Protein AF-A0A314ZLQ5-F1 (afdb_monomer_lite)

Organism: NCBI:txid2094558

Radius of gyration: 13.13 Å; chains: 1; bounding box: 38×25×34 Å

pLDDT: mean 78.28, std 17.34, range [30.94, 97.19]

Structure (mmCIF, N/CA/C/O backbone):
data_AF-A0A314ZLQ5-F1
#
_entry.id   AF-A0A314ZLQ5-F1
#
loop_
_atom_site.group_PDB
_atom_site.id
_atom_site.type_symbol
_atom_site.label_atom_id
_atom_site.label_alt_id
_atom_site.label_comp_id
_atom_site.label_asym_id
_atom_site.label_entity_id
_atom_site.label_seq_id
_atom_site.pdbx_PDB_ins_code
_atom_site.Cartn_x
_atom_site.Cartn_y
_atom_site.Cartn_z
_atom_site.occupancy
_atom_site.B_iso_or_equiv
_atom_site.auth_seq_id
_atom_site.auth_comp_id
_atom_site.auth_asym_id
_atom_site.auth_atom_id
_atom_site.pdbx_PDB_model_num
ATOM 1 N N . MET A 1 1 ? 21.097 7.276 -11.846 1.00 30.94 1 MET A N 1
ATOM 2 C CA . MET A 1 1 ? 20.091 7.769 -12.810 1.00 30.94 1 MET A CA 1
ATOM 3 C C . MET A 1 1 ? 18.745 7.366 -12.241 1.00 30.94 1 MET A C 1
ATOM 5 O O . MET A 1 1 ? 18.576 6.182 -11.985 1.00 30.94 1 MET A O 1
ATOM 9 N N . ALA A 1 2 ? 17.873 8.321 -11.910 1.00 40.72 2 ALA A N 1
ATOM 10 C CA . ALA A 1 2 ? 16.553 8.011 -11.366 1.00 40.72 2 ALA A CA 1
ATOM 11 C C . ALA A 1 2 ? 15.732 7.344 -12.476 1.00 40.72 2 ALA A C 1
ATOM 13 O O . ALA A 1 2 ? 15.427 7.969 -13.489 1.00 40.72 2 ALA A O 1
ATOM 14 N N . GLN A 1 3 ? 15.478 6.047 -12.340 1.00 50.12 3 GLN A N 1
ATOM 15 C CA . GLN A 1 3 ? 14.542 5.353 -13.209 1.00 50.12 3 GLN A CA 1
ATOM 16 C C . GLN A 1 3 ? 13.153 5.780 -12.720 1.00 50.12 3 GLN A C 1
ATOM 18 O O . GLN A 1 3 ? 12.811 5.508 -11.569 1.00 50.12 3 GLN A O 1
ATOM 23 N N . ASN A 1 4 ? 12.422 6.544 -13.543 1.00 62.41 4 ASN A N 1
ATOM 24 C CA . ASN A 1 4 ? 11.069 7.049 -13.263 1.00 62.41 4 ASN A CA 1
ATOM 25 C C . ASN A 1 4 ? 10.066 5.881 -13.225 1.00 62.41 4 ASN A C 1
ATOM 27 O O . ASN A 1 4 ? 9.204 5.770 -14.095 1.00 62.41 4 ASN A O 1
ATOM 31 N N . ALA A 1 5 ? 10.225 4.971 -12.269 1.00 69.19 5 ALA A N 1
ATOM 32 C CA . ALA A 1 5 ? 9.278 3.902 -12.031 1.00 69.19 5 ALA A CA 1
ATOM 33 C C . ALA A 1 5 ? 8.024 4.501 -11.388 1.00 69.19 5 ALA A C 1
ATOM 35 O O . ALA A 1 5 ? 8.118 5.242 -10.404 1.00 69.19 5 ALA A O 1
ATOM 36 N N . ALA A 1 6 ? 6.867 4.213 -11.973 1.00 80.56 6 ALA A N 1
ATOM 37 C CA . ALA A 1 6 ? 5.580 4.699 -11.507 1.00 80.56 6 ALA A CA 1
ATOM 38 C C . ALA A 1 6 ? 4.795 3.552 -10.875 1.00 80.56 6 ALA A C 1
ATOM 40 O O . ALA A 1 6 ? 4.846 2.418 -11.345 1.00 80.56 6 ALA A O 1
ATOM 41 N N . THR A 1 7 ? 4.045 3.848 -9.821 1.00 85.06 7 THR A N 1
ATOM 42 C CA . THR A 1 7 ? 3.072 2.898 -9.275 1.00 85.06 7 THR A CA 1
ATOM 43 C C . THR A 1 7 ? 2.029 2.556 -10.321 1.00 85.06 7 THR A C 1
ATOM 45 O O . THR A 1 7 ? 1.614 3.444 -11.073 1.00 85.06 7 THR A O 1
ATOM 48 N N . ASP A 1 8 ? 1.584 1.299 -10.345 1.00 88.06 8 ASP A N 1
ATOM 49 C CA . ASP A 1 8 ? 0.447 0.908 -11.172 1.00 88.06 8 ASP A CA 1
ATOM 50 C C . ASP A 1 8 ? -0.726 1.891 -10.960 1.00 88.06 8 ASP A C 1
ATOM 52 O O . ASP A 1 8 ? -1.129 2.137 -9.816 1.00 88.06 8 ASP A O 1
ATOM 56 N N . PRO A 1 9 ? -1.280 2.490 -12.033 1.00 88.62 9 PRO A N 1
ATOM 57 C CA . PRO A 1 9 ? -2.315 3.513 -11.904 1.00 88.62 9 PRO A CA 1
ATOM 58 C C . PRO A 1 9 ? -3.580 3.036 -11.179 1.00 88.62 9 PRO A C 1
ATOM 60 O O . PRO A 1 9 ? -4.251 3.837 -10.518 1.00 88.62 9 PRO A O 1
ATOM 63 N N . SER A 1 10 ? -3.914 1.748 -11.288 1.00 92.62 10 SER A N 1
ATOM 64 C CA . SER A 1 10 ? -5.076 1.156 -10.622 1.00 92.62 10 SER A CA 1
ATOM 65 C C . SER A 1 10 ? -4.821 1.045 -9.124 1.00 92.62 10 SER A C 1
ATOM 67 O O . SER A 1 10 ? -5.680 1.426 -8.330 1.00 92.62 10 SER A O 1
ATOM 69 N N . GLU A 1 11 ? -3.624 0.599 -8.740 1.00 91.62 11 GLU A N 1
ATOM 70 C CA . GLU A 1 11 ? -3.209 0.513 -7.338 1.00 91.62 11 GLU A CA 1
ATOM 71 C C . GLU A 1 11 ? -3.109 1.895 -6.687 1.00 91.62 11 GLU A C 1
ATOM 73 O O . GLU A 1 11 ? -3.624 2.104 -5.588 1.00 91.62 11 GLU A O 1
ATOM 78 N N . ALA A 1 12 ? -2.535 2.869 -7.398 1.00 88.12 12 ALA A N 1
ATOM 79 C CA . ALA A 1 12 ? -2.471 4.261 -6.963 1.00 88.12 12 ALA A CA 1
ATOM 80 C C . ALA A 1 12 ? -3.871 4.845 -6.704 1.00 88.12 12 ALA A C 1
ATOM 82 O O . ALA A 1 12 ? -4.130 5.433 -5.652 1.00 88.12 12 ALA A O 1
ATOM 83 N N . THR A 1 13 ? -4.796 4.649 -7.647 1.00 89.12 13 THR A N 1
ATOM 84 C CA . THR A 1 13 ? -6.179 5.137 -7.529 1.00 89.12 13 THR A CA 1
ATOM 85 C C . THR A 1 13 ? -6.916 4.458 -6.375 1.00 89.12 13 THR A C 1
ATOM 87 O O . THR A 1 13 ? -7.612 5.121 -5.602 1.00 89.12 13 THR A O 1
ATOM 90 N N . ALA A 1 14 ? -6.742 3.144 -6.227 1.00 92.81 14 ALA A N 1
ATOM 91 C CA . ALA A 1 14 ? -7.343 2.368 -5.153 1.00 92.81 14 ALA A CA 1
ATOM 92 C C . ALA A 1 14 ? -6.857 2.820 -3.774 1.00 92.81 14 ALA A C 1
ATOM 94 O O . ALA A 1 14 ? -7.679 3.077 -2.895 1.00 92.81 14 ALA A O 1
ATOM 95 N N . LEU A 1 15 ? -5.544 3.001 -3.605 1.00 90.06 15 LEU A N 1
ATOM 96 C CA . LEU A 1 15 ? -4.954 3.470 -2.354 1.00 90.06 15 LEU A CA 1
ATOM 97 C C . LEU A 1 15 ? -5.491 4.854 -1.953 1.00 90.06 15 LEU A C 1
ATOM 99 O O . LEU A 1 15 ? -5.859 5.062 -0.798 1.00 90.06 15 LEU A O 1
ATOM 103 N N . ILE A 1 16 ? -5.612 5.780 -2.910 1.00 88.12 16 ILE A N 1
ATOM 104 C CA . ILE A 1 16 ? -6.205 7.105 -2.668 1.00 88.12 16 ILE A CA 1
ATOM 105 C C . ILE A 1 16 ? -7.668 6.978 -2.213 1.00 88.12 16 ILE A C 1
ATOM 107 O O . ILE A 1 16 ? -8.081 7.672 -1.280 1.00 88.12 16 ILE A O 1
ATOM 111 N N . SER A 1 17 ? -8.455 6.092 -2.837 1.00 90.81 17 SER A N 1
ATOM 112 C CA . SER A 1 17 ? -9.849 5.850 -2.431 1.00 90.81 17 SER A CA 1
ATOM 113 C C . SER A 1 17 ? -9.941 5.286 -1.011 1.00 90.81 17 SER A C 1
ATOM 115 O O . SER A 1 17 ? -10.743 5.764 -0.208 1.00 90.81 17 SER A O 1
ATOM 117 N N . ILE A 1 18 ? -9.079 4.320 -0.677 1.00 91.56 18 ILE A N 1
ATOM 118 C CA . ILE A 1 18 ? -8.992 3.713 0.658 1.00 91.56 18 ILE A CA 1
ATOM 119 C C . ILE A 1 18 ? -8.673 4.784 1.706 1.00 91.56 18 ILE A C 1
ATOM 121 O O . ILE A 1 18 ? -9.403 4.921 2.685 1.00 91.56 18 ILE A O 1
ATOM 125 N N . PHE A 1 19 ? -7.645 5.605 1.476 1.00 88.75 19 PHE A N 1
ATOM 126 C CA . PHE A 1 19 ? -7.259 6.673 2.405 1.00 88.75 19 PHE A CA 1
ATOM 127 C C . PHE A 1 19 ? -8.362 7.709 2.596 1.00 88.75 19 PHE A C 1
ATOM 129 O O . PHE A 1 19 ? -8.594 8.158 3.718 1.00 88.75 19 PHE A O 1
ATOM 136 N N . LYS A 1 20 ? -9.105 8.031 1.533 1.00 88.12 20 LYS A N 1
ATOM 137 C CA . LYS A 1 20 ? -10.277 8.901 1.630 1.00 88.12 20 LYS A CA 1
ATOM 138 C C . LYS A 1 20 ? -11.383 8.287 2.493 1.00 88.12 20 LYS A C 1
ATOM 140 O O . LYS A 1 20 ? -11.941 8.990 3.325 1.00 88.12 20 LYS A O 1
ATOM 145 N N . GLN A 1 21 ? -11.696 7.001 2.324 1.00 91.12 21 GLN A N 1
ATOM 146 C CA . GLN A 1 21 ? -12.675 6.298 3.173 1.00 91.12 21 GLN A CA 1
ATOM 147 C C . GLN A 1 21 ? -12.226 6.212 4.635 1.00 91.12 21 GLN A C 1
ATOM 149 O O . GLN A 1 21 ? -13.043 6.167 5.553 1.00 91.12 21 GLN A O 1
ATOM 154 N N . TRP A 1 22 ? -10.917 6.195 4.851 1.00 90.44 22 TRP A N 1
ATOM 155 C CA . TRP A 1 22 ? -10.289 6.188 6.161 1.00 90.44 22 TRP A CA 1
ATOM 156 C C . TRP A 1 22 ? -10.106 7.583 6.772 1.00 90.44 22 TRP A C 1
ATOM 158 O O . TRP A 1 22 ? -9.547 7.690 7.862 1.00 90.44 22 TRP A O 1
ATOM 168 N N . ASP A 1 23 ? -10.611 8.644 6.131 1.00 87.56 23 ASP A N 1
ATOM 169 C CA . ASP A 1 23 ? -10.412 10.048 6.525 1.00 87.56 23 ASP A CA 1
ATOM 170 C C . ASP A 1 23 ? -8.935 10.394 6.801 1.00 87.56 23 ASP A C 1
ATOM 172 O O . ASP A 1 23 ? -8.614 11.260 7.618 1.00 87.56 23 ASP A O 1
ATOM 176 N N . MET A 1 24 ? -8.018 9.702 6.127 1.00 80.56 24 MET A N 1
ATOM 177 C CA . MET A 1 24 ? -6.593 9.979 6.210 1.00 80.56 24 MET A CA 1
ATOM 178 C C . MET A 1 24 ? -6.274 11.140 5.274 1.00 80.56 24 MET A C 1
ATOM 180 O O . MET A 1 24 ? -6.731 11.175 4.128 1.00 80.56 24 MET A O 1
ATOM 184 N N . GLN A 1 25 ? -5.479 12.105 5.745 1.00 66.69 25 GLN A N 1
ATOM 185 C CA . GLN A 1 25 ? -4.983 13.161 4.867 1.00 66.69 25 GLN A CA 1
ATOM 186 C C . GLN A 1 25 ? -4.079 12.526 3.807 1.00 66.69 25 GLN A C 1
ATOM 188 O O . GLN A 1 25 ? -2.956 12.119 4.097 1.00 66.69 25 GLN A O 1
ATOM 193 N N . ALA A 1 26 ? -4.574 12.444 2.572 1.00 54.78 26 ALA A N 1
ATOM 194 C CA . ALA A 1 26 ? -3.741 12.154 1.418 1.00 54.78 26 ALA A CA 1
ATOM 195 C C . ALA A 1 26 ? -2.745 13.315 1.271 1.00 54.78 26 ALA A C 1
ATOM 197 O O . ALA A 1 26 ? -3.113 14.399 0.815 1.00 54.78 26 ALA A O 1
ATOM 198 N N . LEU A 1 27 ? -1.508 13.126 1.738 1.00 50.19 27 LEU A N 1
ATOM 199 C CA . LEU A 1 27 ? -0.468 14.136 1.577 1.00 50.19 27 LEU A CA 1
ATOM 200 C C . LEU A 1 27 ? -0.201 14.372 0.082 1.00 50.19 27 LEU A C 1
ATOM 202 O O . LEU A 1 27 ? -0.343 13.450 -0.729 1.00 50.19 27 LEU A O 1
ATOM 206 N N . PRO A 1 28 ? 0.146 15.614 -0.300 1.00 43.25 28 PRO A N 1
ATOM 207 C CA . PRO A 1 28 ? 0.282 15.996 -1.693 1.00 43.25 28 PRO A CA 1
ATOM 208 C C . PRO A 1 28 ? 1.314 15.119 -2.404 1.00 43.25 28 PRO A C 1
ATOM 210 O O . PRO A 1 28 ? 2.465 15.005 -1.987 1.00 43.25 28 PRO A O 1
ATOM 213 N N . ILE A 1 29 ? 0.869 14.532 -3.513 1.00 47.94 29 ILE A N 1
ATOM 214 C CA . ILE A 1 29 ? 1.643 13.699 -4.433 1.00 47.94 29 ILE A CA 1
ATOM 215 C C . ILE A 1 29 ? 2.592 14.611 -5.224 1.00 47.94 29 ILE A C 1
ATOM 217 O O . ILE A 1 29 ? 2.375 14.890 -6.400 1.00 47.94 29 ILE A O 1
ATOM 221 N N . ASN A 1 30 ? 3.617 15.152 -4.572 1.00 35.31 30 ASN A N 1
ATOM 222 C CA . ASN A 1 30 ? 4.596 16.007 -5.231 1.00 35.31 30 ASN A CA 1
ATOM 223 C C . ASN A 1 30 ? 5.892 15.229 -5.458 1.00 35.31 30 ASN A C 1
ATOM 225 O O . ASN A 1 30 ? 6.689 15.064 -4.544 1.00 35.31 30 ASN A O 1
ATOM 229 N N . GLY A 1 31 ? 6.110 14.820 -6.710 1.00 38.66 31 GLY A N 1
ATOM 230 C CA . GLY A 1 31 ? 7.444 14.516 -7.228 1.00 38.66 31 GLY A CA 1
ATOM 231 C C . GLY A 1 31 ? 7.819 13.038 -7.287 1.00 38.66 31 GLY A C 1
ATOM 232 O O . GLY A 1 31 ? 8.605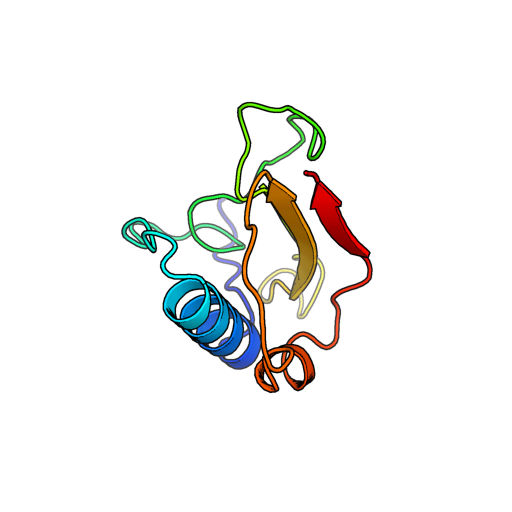 12.568 -6.483 1.00 38.66 31 GLY A O 1
ATOM 233 N N . GLY A 1 32 ? 7.336 12.332 -8.313 1.00 41.66 32 GLY A N 1
ATOM 234 C CA . GLY A 1 32 ? 8.106 11.272 -8.984 1.00 41.66 32 GLY A CA 1
ATOM 235 C C . GLY A 1 32 ? 8.494 10.002 -8.211 1.00 41.66 32 GLY A C 1
ATOM 236 O O . GLY A 1 32 ? 9.190 9.173 -8.789 1.00 41.66 32 GLY A O 1
ATOM 237 N N . GLU A 1 33 ? 8.072 9.803 -6.963 1.00 50.59 33 GLU A N 1
ATOM 238 C CA . GLU A 1 33 ? 8.489 8.640 -6.171 1.00 50.59 33 GLU A CA 1
ATOM 239 C C . GLU A 1 33 ? 7.475 7.493 -6.182 1.00 50.59 33 GLU A C 1
ATOM 241 O O . GLU A 1 33 ? 6.389 7.581 -5.606 1.00 50.59 33 GLU A O 1
ATOM 246 N N . GLN A 1 34 ? 7.901 6.427 -6.866 1.00 58.56 34 GLN A N 1
ATOM 247 C CA . GLN A 1 34 ? 7.886 4.975 -6.611 1.00 58.56 34 GLN A CA 1
ATOM 248 C C . GLN A 1 34 ? 6.828 4.315 -5.713 1.00 58.56 34 GLN A C 1
ATOM 250 O O . GLN A 1 34 ? 6.667 3.108 -5.861 1.00 58.56 34 GLN A O 1
ATOM 255 N N . CYS A 1 35 ? 6.090 5.022 -4.849 1.00 65.94 35 CYS A N 1
ATOM 256 C CA . CYS A 1 35 ? 4.808 4.538 -4.329 1.00 65.94 35 CYS A CA 1
ATOM 257 C C . CYS A 1 35 ? 3.846 5.516 -3.646 1.00 65.94 35 CYS A C 1
ATOM 259 O O . CYS A 1 35 ? 2.986 5.091 -2.881 1.00 65.94 35 CYS A O 1
ATOM 261 N N . ILE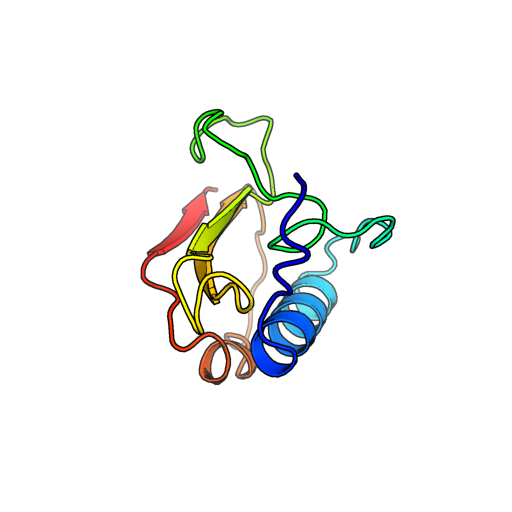 A 1 36 ? 3.922 6.805 -3.992 1.00 54.78 36 ILE A N 1
ATOM 262 C CA . ILE A 1 36 ? 3.116 7.896 -3.415 1.00 54.78 36 ILE A CA 1
ATOM 263 C C . ILE A 1 36 ? 3.568 8.251 -1.990 1.00 54.78 36 ILE A C 1
ATOM 265 O O . ILE A 1 36 ? 3.138 7.630 -1.026 1.00 54.78 36 ILE A O 1
ATOM 269 N N . GLY A 1 37 ? 4.406 9.291 -1.868 1.00 51.75 37 GLY A N 1
ATOM 270 C CA . GLY A 1 37 ? 4.577 10.192 -0.705 1.00 51.75 37 GLY A CA 1
ATOM 271 C C . GLY A 1 37 ? 5.038 9.629 0.653 1.00 51.75 37 GLY A C 1
ATOM 272 O O . GLY A 1 37 ? 5.490 10.398 1.493 1.00 51.75 37 GLY A O 1
ATOM 273 N N . PHE A 1 38 ? 4.933 8.318 0.869 1.00 49.09 38 PHE A N 1
ATOM 274 C CA . PHE A 1 38 ? 5.164 7.602 2.129 1.00 49.09 38 PHE A CA 1
ATOM 275 C C . PHE A 1 38 ? 6.063 6.371 1.929 1.00 49.09 38 PHE A C 1
ATOM 277 O O . PHE A 1 38 ? 6.180 5.529 2.819 1.00 49.09 38 PHE A O 1
ATOM 284 N N . ALA A 1 39 ? 6.646 6.219 0.735 1.00 50.25 39 ALA A N 1
ATOM 285 C CA . ALA A 1 39 ? 7.480 5.078 0.395 1.00 50.25 39 ALA A CA 1
ATOM 286 C C . ALA A 1 39 ? 8.798 5.172 1.159 1.00 50.25 39 ALA A C 1
ATOM 288 O O . ALA A 1 39 ? 9.623 6.056 0.929 1.00 50.25 39 ALA A O 1
ATOM 289 N N . ILE A 1 40 ? 8.989 4.247 2.089 1.00 53.25 40 ILE A N 1
ATOM 290 C CA . ILE A 1 40 ? 10.157 4.263 2.949 1.00 53.25 40 ILE A CA 1
ATOM 291 C C . ILE A 1 40 ? 11.203 3.354 2.330 1.00 53.25 40 ILE A C 1
ATOM 293 O O . ILE A 1 40 ? 11.112 2.131 2.420 1.00 53.25 40 ILE A O 1
ATOM 297 N N . ASN A 1 41 ? 12.200 3.948 1.674 1.00 48.31 41 ASN A N 1
ATOM 298 C CA . ASN A 1 41 ? 13.362 3.204 1.202 1.00 48.31 41 ASN A CA 1
ATOM 299 C C . ASN A 1 41 ? 14.189 2.757 2.417 1.00 48.31 41 ASN A C 1
ATOM 301 O O . ASN A 1 41 ? 15.041 3.483 2.922 1.00 48.31 41 ASN A O 1
ATOM 305 N N . GLY A 1 42 ? 13.900 1.561 2.924 1.00 49.53 42 GLY A N 1
ATOM 306 C CA . GLY A 1 42 ? 14.719 0.871 3.921 1.00 49.53 42 GLY A CA 1
ATOM 307 C C . GLY A 1 42 ? 14.591 1.337 5.378 1.00 49.53 42 GLY A C 1
ATOM 308 O O . GLY A 1 42 ? 14.979 0.573 6.258 1.00 49.53 42 GLY A O 1
ATOM 309 N N . SER A 1 43 ? 14.027 2.511 5.690 1.00 52.69 43 SER A N 1
ATOM 310 C CA . SER A 1 43 ? 13.735 2.878 7.089 1.00 52.69 43 SER A CA 1
ATOM 311 C C . SER A 1 43 ? 12.490 2.149 7.610 1.00 52.69 43 SER A C 1
ATOM 313 O O . SER A 1 43 ? 11.374 2.604 7.433 1.00 52.69 43 SER A O 1
ATOM 315 N N . GLU A 1 44 ? 12.711 0.989 8.229 1.00 67.19 44 GLU A N 1
ATOM 316 C CA . GLU A 1 44 ? 11.803 0.222 9.101 1.00 67.19 44 GLU A CA 1
ATOM 317 C C . GLU A 1 44 ? 10.309 0.568 8.968 1.00 67.19 44 GLU A C 1
ATOM 319 O O . GLU A 1 44 ? 9.780 1.456 9.634 1.00 67.19 44 GLU A O 1
ATOM 324 N N . PHE A 1 45 ? 9.624 -0.197 8.117 1.00 68.25 45 PHE A N 1
ATOM 325 C CA . PHE A 1 45 ? 8.166 -0.222 7.941 1.00 68.25 45 PHE A CA 1
ATOM 326 C C . PHE A 1 45 ? 7.375 -0.252 9.267 1.00 68.25 45 PHE A C 1
ATOM 328 O O . PHE A 1 45 ? 6.239 0.207 9.324 1.00 68.25 45 PHE A O 1
ATOM 335 N N . GLU A 1 46 ? 7.987 -0.771 10.330 1.00 70.00 46 GLU A N 1
ATOM 336 C CA . GLU A 1 46 ? 7.404 -0.929 11.665 1.00 70.00 46 GLU A CA 1
ATOM 337 C C . GLU A 1 46 ? 7.612 0.290 12.579 1.00 70.00 46 GLU A C 1
ATOM 339 O O . GLU A 1 46 ? 7.085 0.320 13.689 1.00 70.00 46 GLU A O 1
ATOM 344 N N . LYS A 1 47 ? 8.360 1.314 12.143 1.00 72.88 47 LYS A N 1
ATOM 345 C CA . LYS A 1 47 ? 8.589 2.506 12.965 1.00 72.88 47 LYS A CA 1
ATOM 346 C C . LYS A 1 47 ? 7.270 3.229 13.268 1.00 72.88 47 LYS A C 1
ATOM 348 O O . LYS A 1 47 ? 6.497 3.495 12.342 1.00 72.88 47 LYS A O 1
ATOM 353 N N . PRO A 1 48 ? 7.002 3.592 14.535 1.00 70.69 48 PRO A N 1
ATOM 354 C CA . PRO A 1 48 ? 5.754 4.251 14.918 1.00 70.69 48 PRO A CA 1
ATOM 355 C C . PRO A 1 48 ? 5.506 5.579 14.196 1.00 70.69 48 PRO A C 1
ATOM 357 O O . PRO A 1 48 ? 4.360 5.912 13.907 1.00 70.69 48 PRO A O 1
ATOM 360 N N . GLU A 1 49 ? 6.568 6.320 13.870 1.00 73.38 49 GLU A N 1
ATOM 361 C CA . GLU A 1 49 ? 6.473 7.628 13.208 1.00 73.38 49 GLU A CA 1
ATOM 362 C C . GLU A 1 49 ? 6.022 7.512 11.744 1.00 73.38 49 GLU A C 1
ATOM 364 O O . GLU A 1 49 ? 5.534 8.474 11.151 1.00 73.38 49 GLU A O 1
ATOM 369 N N . ASN A 1 50 ? 6.164 6.318 11.170 1.00 74.06 50 ASN A N 1
ATOM 370 C CA . ASN A 1 5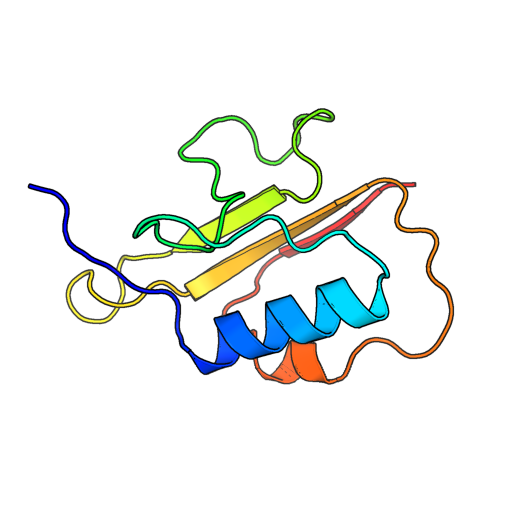0 ? 5.825 6.003 9.798 1.00 74.06 50 ASN A CA 1
ATOM 371 C C . ASN A 1 50 ? 4.384 5.481 9.732 1.00 74.06 50 ASN A C 1
ATOM 373 O O . ASN A 1 50 ? 4.133 4.274 9.767 1.00 74.06 50 ASN A O 1
ATOM 377 N N . ASN A 1 51 ? 3.424 6.405 9.682 1.00 76.31 51 ASN A N 1
ATOM 378 C CA . ASN A 1 51 ? 2.000 6.090 9.616 1.00 76.31 51 ASN A CA 1
ATOM 379 C C . ASN A 1 51 ? 1.253 7.064 8.676 1.00 76.31 51 ASN A C 1
ATOM 381 O O . ASN A 1 51 ? 1.122 8.241 9.018 1.00 76.31 51 ASN A O 1
ATOM 385 N N . PRO A 1 52 ? 0.733 6.606 7.522 1.00 82.06 52 PRO A N 1
ATOM 386 C CA . PRO A 1 52 ? 0.840 5.243 6.997 1.00 82.06 52 PRO A CA 1
ATOM 387 C C . PRO A 1 52 ? 2.278 4.889 6.591 1.00 82.06 52 PRO A C 1
ATOM 389 O O . PRO A 1 52 ? 3.055 5.763 6.209 1.00 82.06 52 PRO A O 1
ATOM 392 N N . ALA A 1 53 ? 2.610 3.598 6.618 1.00 81.12 53 ALA A N 1
ATOM 393 C CA . ALA A 1 53 ? 3.825 3.070 5.998 1.00 81.12 53 ALA A CA 1
ATOM 394 C C . ALA A 1 53 ? 3.463 2.224 4.776 1.00 81.12 53 ALA A C 1
ATOM 396 O O . ALA A 1 53 ? 2.616 1.329 4.851 1.00 81.12 53 ALA A O 1
ATOM 397 N N . ILE A 1 54 ? 4.122 2.500 3.649 1.00 84.06 54 ILE A N 1
ATOM 398 C CA . ILE A 1 54 ? 3.905 1.797 2.382 1.00 84.06 54 ILE A CA 1
ATOM 399 C C . ILE A 1 54 ? 5.240 1.259 1.871 1.00 84.06 54 ILE A C 1
ATOM 401 O O . ILE A 1 54 ? 6.260 1.952 1.877 1.00 84.06 54 ILE A O 1
ATOM 405 N N . THR A 1 55 ? 5.236 0.010 1.413 1.00 83.94 55 THR A N 1
ATOM 406 C CA . THR A 1 55 ? 6.360 -0.600 0.694 1.00 83.94 55 THR A CA 1
ATOM 407 C C . THR A 1 55 ? 5.903 -1.061 -0.674 1.00 83.94 55 THR A C 1
ATOM 409 O O . THR A 1 55 ? 4.818 -1.631 -0.811 1.00 83.94 55 THR A O 1
ATOM 412 N N . CYS A 1 56 ? 6.769 -0.861 -1.664 1.00 85.38 56 CYS A N 1
ATOM 413 C CA . CYS A 1 56 ? 6.522 -1.272 -3.032 1.00 85.38 56 CYS A CA 1
ATOM 414 C C . CYS A 1 56 ? 7.692 -2.004 -3.650 1.00 85.38 56 CYS A C 1
ATOM 416 O O . CYS A 1 56 ? 8.843 -1.804 -3.269 1.00 85.38 56 CYS A O 1
ATOM 418 N N . ASP A 1 57 ? 7.361 -2.849 -4.614 1.00 86.12 57 ASP A N 1
ATOM 419 C CA . ASP A 1 57 ? 8.318 -3.553 -5.447 1.00 86.12 57 ASP A CA 1
ATOM 420 C C . ASP A 1 57 ? 8.294 -2.940 -6.848 1.00 86.12 57 ASP A C 1
ATOM 422 O O . ASP A 1 57 ? 7.299 -3.037 -7.563 1.00 86.12 57 ASP A O 1
ATOM 426 N N . CYS A 1 58 ? 9.391 -2.277 -7.211 1.00 86.88 58 CYS A N 1
ATOM 427 C CA . CYS A 1 58 ? 9.585 -1.614 -8.499 1.00 86.88 58 CYS A CA 1
ATOM 428 C C . CYS A 1 58 ? 10.424 -2.440 -9.475 1.00 86.88 58 CYS A C 1
ATOM 430 O O . CYS A 1 58 ? 11.028 -1.874 -10.380 1.00 86.88 58 CYS A O 1
ATOM 432 N N . THR A 1 59 ? 10.535 -3.755 -9.283 1.00 87.69 59 THR A N 1
ATOM 433 C CA . THR A 1 59 ? 11.315 -4.624 -10.182 1.00 87.69 59 THR A CA 1
ATOM 434 C C . THR A 1 59 ? 10.532 -5.065 -11.426 1.00 87.69 59 THR A C 1
ATOM 436 O O . THR A 1 59 ? 11.066 -5.756 -12.299 1.00 87.69 59 THR A O 1
ATOM 439 N N . TYR A 1 60 ? 9.275 -4.628 -11.548 1.00 86.81 60 TYR A N 1
ATOM 440 C CA . TYR A 1 60 ? 8.376 -4.977 -12.642 1.00 86.81 60 TYR A CA 1
ATOM 441 C C . TYR A 1 60 ? 8.613 -4.115 -13.886 1.00 86.81 60 TYR A C 1
ATOM 443 O O . TYR A 1 60 ? 9.140 -3.002 -13.825 1.00 86.81 60 TYR A O 1
ATOM 451 N N . ASP A 1 61 ? 8.245 -4.667 -15.045 1.00 88.44 61 ASP A N 1
ATOM 452 C CA . ASP A 1 61 ? 8.317 -4.015 -16.358 1.00 88.44 61 ASP A CA 1
ATOM 453 C C . ASP A 1 61 ? 9.656 -3.316 -16.641 1.00 88.44 61 ASP A C 1
ATOM 455 O O . ASP A 1 61 ? 9.711 -2.173 -17.075 1.00 88.44 61 ASP A O 1
ATOM 459 N N . LYS A 1 62 ? 10.778 -4.010 -16.412 1.00 88.56 62 LYS A N 1
ATOM 460 C CA . LYS A 1 62 ? 12.134 -3.440 -16.582 1.00 88.56 62 LYS A CA 1
ATOM 461 C C . LYS A 1 62 ? 12.373 -2.219 -15.683 1.00 88.56 62 LYS A C 1
ATOM 463 O O . LYS A 1 62 ? 13.013 -1.248 -16.093 1.00 88.56 62 LYS A O 1
ATOM 468 N N . ASN A 1 63 ? 11.884 -2.309 -14.452 1.00 83.31 63 ASN A N 1
ATOM 469 C CA . ASN A 1 63 ? 11.949 -1.280 -13.425 1.00 83.31 63 ASN A CA 1
ATOM 470 C C . ASN A 1 63 ? 11.202 0.011 -13.787 1.00 83.31 63 ASN A C 1
ATOM 472 O O . ASN A 1 63 ? 11.648 1.102 -13.428 1.00 83.31 63 ASN A O 1
ATOM 476 N N . THR A 1 64 ? 10.104 -0.087 -14.540 1.00 84.75 64 THR A N 1
ATOM 477 C CA . THR A 1 64 ? 9.240 1.069 -14.839 1.00 84.75 64 THR A CA 1
ATOM 478 C C . THR A 1 64 ? 7.927 1.051 -14.072 1.00 84.75 64 THR A C 1
ATOM 480 O O . THR A 1 64 ? 7.294 2.100 -13.965 1.00 84.75 64 THR A O 1
ATOM 483 N N . THR A 1 65 ? 7.538 -0.102 -13.526 1.00 86.19 65 THR A N 1
ATOM 484 C CA . THR A 1 65 ? 6.279 -0.271 -12.797 1.00 86.19 65 THR A CA 1
ATOM 485 C C . THR A 1 65 ? 6.566 -0.687 -11.362 1.00 86.19 65 THR A C 1
ATOM 487 O O . THR A 1 65 ? 7.375 -1.581 -11.114 1.00 86.19 65 THR A O 1
ATOM 490 N N . CYS A 1 66 ? 5.904 -0.025 -10.418 1.00 87.19 66 CYS A N 1
ATOM 491 C CA . CYS A 1 66 ? 5.944 -0.339 -8.999 1.00 87.19 66 CYS A CA 1
ATOM 492 C C . CYS A 1 66 ? 4.602 -0.890 -8.540 1.00 87.19 66 CYS A C 1
ATOM 494 O O . CYS A 1 66 ? 3.556 -0.330 -8.874 1.00 87.19 66 CYS A O 1
ATOM 496 N N . HIS A 1 67 ? 4.648 -1.928 -7.715 1.00 91.12 67 HIS A N 1
ATOM 497 C CA . HIS A 1 67 ? 3.460 -2.511 -7.116 1.00 91.12 67 HIS A CA 1
ATOM 498 C C . HIS A 1 67 ? 3.462 -2.398 -5.598 1.00 91.12 67 HIS A C 1
ATOM 500 O O . HIS A 1 67 ? 4.500 -2.595 -4.961 1.00 91.12 67 HIS A O 1
ATOM 506 N N . ILE A 1 68 ? 2.301 -2.099 -5.012 1.00 89.69 68 ILE A N 1
ATOM 507 C CA . ILE A 1 68 ? 2.141 -1.990 -3.556 1.00 89.69 68 ILE A CA 1
ATOM 508 C C . ILE A 1 68 ? 2.178 -3.384 -2.938 1.00 89.69 68 ILE A C 1
ATOM 510 O O . ILE A 1 68 ? 1.309 -4.206 -3.200 1.00 89.69 68 ILE A O 1
ATOM 514 N N . THR A 1 69 ? 3.170 -3.641 -2.082 1.00 91.19 69 THR A N 1
ATOM 515 C CA . THR A 1 69 ? 3.373 -4.960 -1.459 1.00 91.19 69 THR A CA 1
ATOM 516 C C . THR A 1 69 ? 3.093 -4.975 0.034 1.00 91.19 69 THR A C 1
ATOM 518 O O . THR A 1 69 ? 2.703 -6.017 0.567 1.00 91.19 69 THR A O 1
ATOM 521 N N . LYS A 1 70 ? 3.250 -3.840 0.724 1.00 89.50 70 LYS A N 1
ATOM 522 C CA . LYS A 1 70 ? 2.918 -3.721 2.148 1.00 89.50 70 LYS A CA 1
ATOM 523 C C . LYS A 1 70 ? 2.230 -2.398 2.448 1.00 89.50 70 LYS A C 1
ATOM 525 O O . LYS A 1 70 ? 2.675 -1.355 1.969 1.00 89.50 70 LYS A O 1
ATOM 530 N N . LEU A 1 71 ? 1.205 -2.453 3.292 1.00 89.19 71 LEU A N 1
ATOM 531 C CA . LEU A 1 71 ? 0.492 -1.298 3.824 1.00 89.19 71 LEU A CA 1
ATOM 532 C C . LEU A 1 71 ? 0.318 -1.470 5.335 1.00 89.19 71 LEU A C 1
ATOM 534 O O . LEU A 1 71 ? -0.270 -2.453 5.787 1.00 89.19 71 LEU A O 1
ATOM 538 N N . ARG A 1 72 ? 0.820 -0.507 6.108 1.00 86.81 72 ARG A N 1
ATOM 539 C CA . ARG A 1 72 ? 0.591 -0.411 7.550 1.00 86.81 72 ARG A CA 1
ATOM 540 C C . ARG A 1 72 ? -0.073 0.909 7.893 1.00 86.81 72 ARG A C 1
ATOM 542 O O . ARG A 1 72 ? 0.315 1.963 7.387 1.00 86.81 72 ARG A O 1
ATOM 549 N N . VAL A 1 73 ? -1.042 0.826 8.792 1.00 87.06 73 VAL A N 1
ATOM 550 C CA . VAL A 1 73 ? -1.729 1.964 9.398 1.00 87.06 73 VAL A CA 1
ATOM 551 C C . VAL A 1 73 ? -1.791 1.770 10.910 1.00 87.06 73 VAL A C 1
ATOM 553 O O . VAL A 1 73 ? -1.949 0.653 11.394 1.00 87.06 73 VAL A O 1
ATOM 556 N N . HIS A 1 74 ? -1.650 2.850 11.665 1.00 84.38 74 HIS A N 1
ATOM 557 C CA . HIS A 1 74 ? -1.727 2.847 13.123 1.00 84.38 74 HIS A CA 1
ATOM 558 C C . HIS A 1 74 ? -2.870 3.751 13.594 1.00 84.38 74 HIS A C 1
ATOM 560 O O . HIS A 1 74 ? -3.107 4.816 13.014 1.00 84.38 74 HIS A O 1
ATOM 566 N N . ALA A 1 75 ? -3.569 3.315 14.643 1.00 86.06 75 ALA A N 1
ATOM 567 C CA . ALA A 1 75 ? -4.707 3.983 15.263 1.00 86.06 75 ALA A CA 1
ATOM 568 C C . ALA A 1 75 ? -5.839 4.347 14.279 1.00 86.06 75 ALA A C 1
ATOM 570 O O . ALA A 1 75 ? -6.550 5.335 14.493 1.00 86.06 75 ALA A O 1
ATOM 571 N N . LEU A 1 76 ? -6.035 3.547 13.219 1.00 87.88 76 LEU A N 1
ATOM 572 C CA . LEU A 1 76 ? -7.041 3.812 12.187 1.00 87.88 7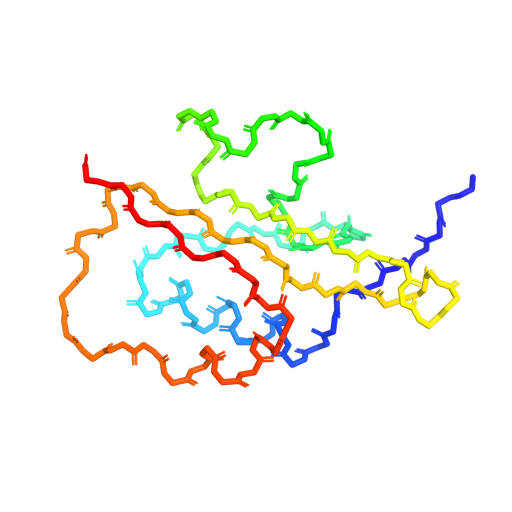6 LEU A CA 1
ATOM 573 C C . LEU A 1 76 ? -8.453 3.856 12.789 1.00 87.88 76 LEU A C 1
ATOM 575 O O . LEU A 1 76 ? -9.225 4.767 12.483 1.00 87.88 76 LEU A O 1
ATOM 579 N N . ASN A 1 77 ? -8.785 2.895 13.662 1.00 87.19 77 ASN A N 1
ATOM 580 C CA . ASN A 1 77 ? -10.033 2.860 14.435 1.00 87.19 77 ASN A CA 1
ATOM 581 C C . ASN A 1 77 ? -11.315 3.024 13.585 1.00 87.19 77 ASN A C 1
ATOM 583 O O . ASN A 1 77 ? -12.368 3.433 14.088 1.00 87.19 77 ASN A O 1
ATOM 587 N N . LYS A 1 78 ? -11.253 2.702 12.285 1.00 89.38 78 LYS A N 1
ATOM 588 C CA . LYS A 1 78 ? -12.400 2.768 11.377 1.00 89.38 78 LYS A CA 1
ATOM 589 C C . LYS A 1 78 ? -13.232 1.506 11.492 1.00 89.38 78 LYS A C 1
ATOM 591 O O . LYS A 1 78 ? -12.722 0.396 11.586 1.00 89.38 78 LYS A O 1
ATOM 596 N N . ARG A 1 79 ? -14.548 1.688 11.471 1.00 89.00 79 ARG A N 1
ATOM 597 C CA . ARG A 1 79 ? -15.528 0.604 11.551 1.00 89.00 79 ARG A CA 1
ATOM 598 C C . ARG A 1 79 ? -16.434 0.658 10.338 1.00 89.00 79 ARG A C 1
ATOM 600 O O . ARG A 1 79 ? -16.777 1.743 9.875 1.00 89.00 79 ARG A O 1
ATOM 607 N N . GLY A 1 80 ? -16.863 -0.507 9.873 1.00 89.19 80 GLY A N 1
ATOM 608 C CA . GLY A 1 80 ? -17.775 -0.623 8.743 1.00 89.19 80 GLY A CA 1
ATOM 609 C C . GLY A 1 80 ? -17.319 -1.681 7.753 1.00 89.19 80 GLY A C 1
ATOM 610 O O . GLY A 1 80 ? -16.730 -2.692 8.130 1.00 89.19 80 GLY A O 1
ATOM 611 N N . VAL A 1 81 ? -17.642 -1.446 6.485 1.00 92.31 81 VAL A N 1
ATOM 612 C CA . VAL A 1 81 ? -17.311 -2.348 5.382 1.00 92.31 81 VAL A CA 1
ATOM 613 C C . VAL A 1 81 ? -15.848 -2.163 5.004 1.00 92.31 81 VAL A C 1
ATOM 615 O O . VAL A 1 81 ? -15.374 -1.038 4.862 1.00 92.31 81 VAL A O 1
ATOM 618 N N . PHE A 1 82 ? -15.144 -3.277 4.828 1.00 92.19 82 PHE A N 1
ATOM 619 C CA . PHE A 1 82 ? -13.786 -3.264 4.305 1.00 92.19 82 PHE A CA 1
ATOM 620 C C . PHE A 1 82 ? -13.783 -2.714 2.863 1.00 92.19 82 PHE A C 1
ATOM 622 O O . PHE A 1 82 ? -14.597 -3.187 2.060 1.00 92.19 82 PHE A O 1
ATOM 629 N N . PRO A 1 83 ? -12.928 -1.729 2.517 1.00 94.62 83 PRO A N 1
ATOM 630 C CA . PRO A 1 83 ? -12.945 -1.105 1.195 1.00 94.62 83 PRO A CA 1
ATOM 631 C C . PRO A 1 83 ? -12.782 -2.138 0.075 1.00 94.62 83 PRO A C 1
ATOM 633 O O . PRO A 1 83 ? -11.872 -2.966 0.105 1.00 94.62 83 PRO A O 1
ATOM 636 N N . LYS A 1 84 ? -13.650 -2.096 -0.938 1.00 97.19 84 LYS A N 1
ATOM 637 C CA . LYS A 1 84 ? -13.564 -3.031 -2.076 1.00 97.19 84 LYS A CA 1
ATOM 638 C C . LYS A 1 84 ? -12.366 -2.739 -2.971 1.00 97.19 84 LYS A C 1
ATOM 640 O O . LYS A 1 84 ? -11.896 -3.612 -3.686 1.00 97.19 84 LYS A O 1
ATOM 645 N N . GLU A 1 85 ? -11.841 -1.523 -2.906 1.00 96.06 85 GLU A N 1
ATOM 646 C CA . GLU A 1 85 ? -10.683 -1.078 -3.672 1.00 96.06 85 GLU A CA 1
ATOM 647 C C . GLU A 1 85 ? -9.415 -1.888 -3.383 1.00 96.06 85 GLU A C 1
ATOM 649 O O . GLU A 1 85 ? -8.521 -1.920 -4.224 1.00 96.06 85 GLU A O 1
ATOM 654 N N . PHE A 1 86 ? -9.360 -2.627 -2.269 1.00 96.12 86 PHE A N 1
ATOM 655 C CA . PHE A 1 86 ? -8.302 -3.610 -2.031 1.00 96.12 86 PHE A CA 1
ATOM 656 C C . PHE A 1 86 ? -8.205 -4.684 -3.127 1.00 96.12 86 PHE A C 1
ATOM 658 O O . PHE A 1 86 ? -7.122 -5.219 -3.337 1.00 96.12 86 PHE A O 1
ATOM 665 N N . GLU A 1 87 ? -9.277 -4.958 -3.881 1.00 96.31 87 GLU A N 1
ATOM 666 C CA . GLU A 1 87 ? -9.249 -5.868 -5.039 1.00 96.31 87 GLU A CA 1
ATOM 667 C C . GLU A 1 87 ? -8.285 -5.407 -6.149 1.00 96.31 87 GLU A C 1
ATOM 669 O O . GLU A 1 87 ? -7.810 -6.222 -6.946 1.00 96.31 87 GLU A O 1
ATOM 674 N N . ALA A 1 88 ? -7.983 -4.107 -6.216 1.00 96.56 88 ALA A N 1
ATOM 675 C CA . ALA A 1 88 ? -7.024 -3.560 -7.169 1.00 96.56 88 ALA A CA 1
ATOM 676 C C . ALA A 1 88 ? -5.568 -3.707 -6.699 1.00 96.56 88 ALA A C 1
ATOM 678 O O . ALA A 1 88 ? -4.680 -3.729 -7.546 1.00 96.56 88 ALA A O 1
ATOM 679 N N . LEU A 1 89 ? -5.322 -3.856 -5.390 1.00 95.12 89 LEU A N 1
ATOM 680 C CA . LEU A 1 89 ? -3.989 -4.008 -4.789 1.00 95.12 89 LEU A CA 1
ATOM 681 C C . LEU A 1 89 ? -3.497 -5.459 -4.897 1.00 95.12 89 LEU A C 1
ATOM 683 O O . LEU A 1 89 ? -3.305 -6.153 -3.899 1.00 95.12 89 LEU A O 1
ATOM 687 N N . ARG A 1 90 ? -3.334 -5.947 -6.1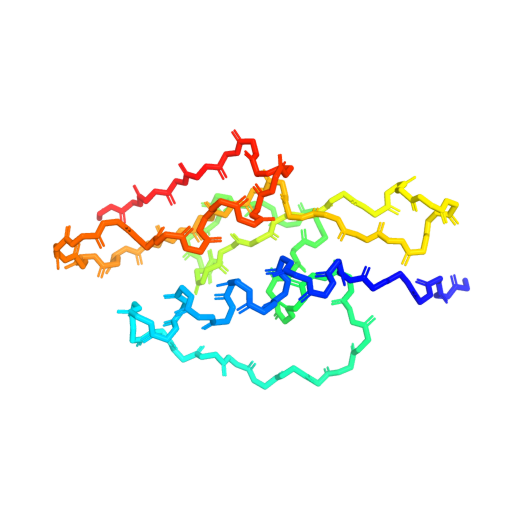29 1.00 96.00 90 ARG A N 1
ATOM 688 C CA . ARG A 1 90 ? -3.120 -7.378 -6.421 1.00 96.00 90 ARG A CA 1
ATOM 689 C C . ARG A 1 90 ? -1.808 -7.936 -5.882 1.00 96.00 90 ARG A C 1
ATOM 691 O O . ARG A 1 90 ? -1.701 -9.145 -5.697 1.00 96.00 90 ARG A O 1
ATOM 698 N N . TYR A 1 91 ? -0.830 -7.071 -5.649 1.00 95.31 91 TYR A N 1
ATOM 699 C CA . TYR A 1 91 ? 0.490 -7.446 -5.148 1.00 95.31 91 TYR A CA 1
ATOM 700 C C . TYR A 1 91 ? 0.642 -7.222 -3.639 1.00 95.31 91 TYR A C 1
ATOM 702 O O . TYR A 1 91 ? 1.709 -7.503 -3.087 1.00 95.31 91 TYR A O 1
ATOM 710 N N . LEU A 1 92 ? -0.414 -6.754 -2.959 1.00 95.25 92 LEU A N 1
ATOM 711 C CA . LEU A 1 92 ? -0.391 -6.516 -1.524 1.00 95.25 92 LEU A CA 1
ATOM 712 C C . LEU A 1 92 ? -0.261 -7.848 -0.781 1.00 95.25 92 LEU A C 1
ATOM 714 O O . LEU A 1 92 ? -1.192 -8.646 -0.714 1.00 95.25 92 LEU A O 1
ATOM 718 N N . ALA A 1 93 ? 0.912 -8.069 -0.201 1.00 95.44 93 ALA A N 1
ATOM 719 C CA . ALA A 1 93 ? 1.239 -9.274 0.547 1.00 95.44 93 ALA A CA 1
ATOM 720 C C . ALA A 1 93 ? 1.010 -9.103 2.054 1.00 95.44 93 ALA A C 1
ATOM 722 O O . ALA A 1 93 ? 0.789 -10.086 2.760 1.00 95.44 93 ALA A O 1
ATOM 723 N N . LEU A 1 94 ? 1.085 -7.868 2.558 1.00 92.62 94 LEU A N 1
ATOM 724 C CA . LEU A 1 94 ? 0.931 -7.572 3.978 1.00 92.62 94 LEU A CA 1
ATOM 725 C C . LEU A 1 94 ? 0.077 -6.322 4.184 1.00 92.62 94 LEU A C 1
ATOM 727 O O . LEU A 1 94 ? 0.442 -5.228 3.756 1.00 92.62 94 LEU A O 1
ATOM 731 N N . LEU A 1 95 ? -1.035 -6.499 4.892 1.00 92.81 95 LEU A N 1
ATOM 732 C CA . LEU A 1 95 ? -1.857 -5.426 5.436 1.00 92.81 95 LEU A CA 1
ATOM 733 C C . LEU A 1 95 ? -1.817 -5.527 6.958 1.00 92.81 95 LEU A C 1
ATOM 735 O O . LEU A 1 95 ? -2.162 -6.573 7.506 1.00 92.81 95 LEU A O 1
ATOM 739 N N . TYR A 1 96 ? -1.396 -4.458 7.627 1.00 89.00 96 TYR A N 1
ATOM 740 C CA . TYR A 1 96 ? -1.299 -4.430 9.081 1.00 89.00 96 TYR A CA 1
ATOM 741 C C . TYR A 1 96 ? -1.958 -3.177 9.658 1.00 89.00 96 TYR A C 1
ATOM 743 O O . TYR A 1 96 ? -1.670 -2.059 9.232 1.00 89.00 96 TYR A O 1
ATOM 751 N N . GLU A 1 97 ? -2.852 -3.379 10.620 1.00 86.94 97 GLU A N 1
ATOM 752 C CA . GLU A 1 97 ? -3.436 -2.318 11.435 1.00 86.94 97 GLU A CA 1
ATOM 753 C C . GLU A 1 97 ? -2.974 -2.515 12.881 1.00 86.94 97 GLU A C 1
ATOM 755 O O . GLU A 1 97 ? -3.164 -3.587 13.454 1.00 86.94 97 GLU A O 1
ATOM 760 N N . GLU A 1 98 ? -2.378 -1.480 13.466 1.00 82.12 98 GLU A N 1
ATOM 761 C CA . GLU A 1 98 ? -2.098 -1.426 14.900 1.00 82.12 98 GLU A CA 1
ATOM 762 C C . GLU A 1 98 ? -3.093 -0.511 15.610 1.00 82.12 98 GLU A C 1
ATOM 764 O O . GLU A 1 98 ? -3.418 0.569 15.109 1.00 82.12 98 GLU A O 1
ATOM 769 N N . THR A 1 99 ? -3.530 -0.931 16.795 1.00 74.81 99 THR A N 1
ATOM 770 C CA . THR A 1 99 ? -4.386 -0.151 17.701 1.00 74.81 99 THR A CA 1
ATOM 771 C C . THR A 1 99 ? -3.586 0.651 18.706 1.00 74.81 99 THR A C 1
ATOM 773 O O . THR A 1 99 ? -2.632 0.063 19.267 1.00 74.81 99 THR A O 1
#

Secondary structure (DSSP, 8-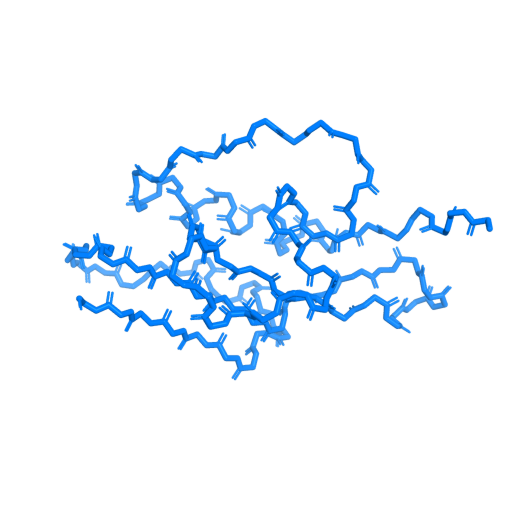state):
-----EE-HHHHHHHHHHHHHTT-------S--TTSS-B-SSS-TT-TT-SSEEEEEEEETTTTEEEEEEEEEES----SSPPGGGGG-TT--EEEEE-

Sequence (99 aa):
MAQNAATDPSEATALISIFKQWDMQALPINGGEQCIGFAINGSEFEKPENNPAITCDCTYDKNTTCHITKLRVHALNKRGVFPKEFEALRYLALLYEET

Foldseek 3Di:
DDQLADEDPLLLVLVVVQCVLLVHPQPDQPDRDQRGDQADPPPDCPDPVRAFHWHWDQPPPVSNYIATAETEHEPSPDDDDDRPSVVSNVNHNYYYYHD